Protein AF-A0A947J2G5-F1 (afdb_monomer_lite)

Foldseek 3Di:
DDDDDDDDPPPPPPPPPPDPDQQDQDPVQKDFPPDHDFAEDEDLQARDFAVAQWKWWDDPPRHTYIHGPPRPVPVVCPVTDITDMHGHPDDQFWDKAKKKWKFQDDPCLVVQLVVLCVVLVKDWDDWDWDDDPVRIIIIITIITHRHPVSVVSSQVSSPPVDVRTPHMDGDGRD

Secondary structure (DSSP, 8-state):
-------S-SSS---------PPP--TTSEEETTB-S-EEEE-TTT---TTS-EEEEE-TTSEEEEEETT-HHHHT-TTS-EEEEEE-TT----EEEEEEEEEE--TTHHHHHHHHHHHTT-EEEEEEEEEETTTEEEEEEEEEESSHHHHHHHHHHHHHH-TTEEEEEPPPP-

Sequence (174 aa):
YEQKQKPADERLLEKKAEAPVKPKATTTGVSVIGIRDVLLRLAKCCTPLPGDEIIGIVTKGHGISIHRANCPNVINRPDLKQVPVEWNKGSTATYSVEIEVRAFDRVGIIKDILNQIAEAKTNLREASVKTKSAGIATARLVVDIRDLKHLQDIMSRIRHNIADVIDVYRPRPA

Structure (mmCIF, N/CA/C/O backbone):
data_AF-A0A947J2G5-F1
#
_entry.id   AF-A0A947J2G5-F1
#
loop_
_atom_site.group_PDB
_atom_site.id
_atom_site.type_symbol
_atom_site.label_atom_id
_atom_site.label_alt_id
_atom_site.label_comp_id
_atom_site.label_asym_id
_atom_site.label_entity_id
_atom_site.label_seq_id
_atom_site.pdbx_PDB_ins_code
_atom_site.Cartn_x
_atom_site.Cartn_y
_atom_site.Cartn_z
_atom_site.occupancy
_atom_site.B_iso_or_equiv
_atom_site.auth_seq_id
_atom_site.auth_comp_id
_atom_site.auth_asym_id
_atom_site.auth_atom_id
_atom_site.pdbx_PDB_model_num
ATOM 1 N N . TYR A 1 1 ? 31.641 -52.370 -61.525 1.00 39.34 1 TYR A N 1
ATOM 2 C CA . TYR A 1 1 ? 32.426 -51.131 -61.680 1.00 39.34 1 TYR A CA 1
ATOM 3 C C . TYR A 1 1 ? 31.519 -50.128 -62.375 1.00 39.34 1 TYR A C 1
ATO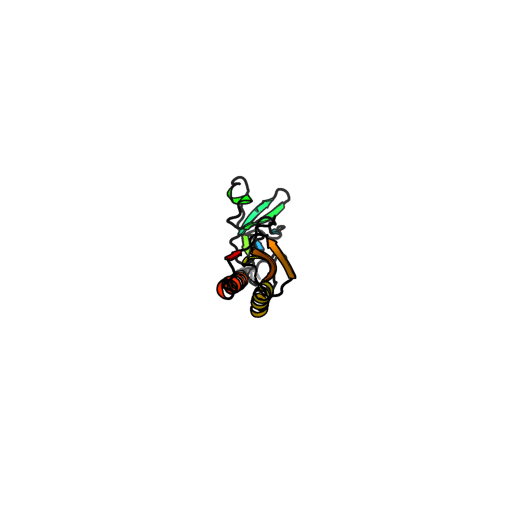M 5 O O . TYR A 1 1 ? 31.069 -50.441 -63.459 1.00 39.34 1 TYR A O 1
ATOM 13 N N . GLU A 1 2 ? 31.055 -49.022 -61.803 1.00 38.12 2 GLU A N 1
ATOM 14 C CA . GLU A 1 2 ? 31.479 -48.242 -60.639 1.00 38.12 2 GLU A CA 1
ATOM 15 C C . GLU A 1 2 ? 30.250 -47.614 -59.963 1.00 38.12 2 GLU A C 1
ATOM 17 O O . GLU A 1 2 ? 29.304 -47.184 -60.623 1.00 38.12 2 GLU A O 1
ATOM 22 N N . GLN A 1 3 ? 30.298 -47.528 -58.635 1.00 42.09 3 GLN A N 1
ATOM 23 C CA . GLN A 1 3 ? 29.471 -46.618 -57.853 1.00 42.09 3 GLN A CA 1
ATOM 24 C C . GLN A 1 3 ? 29.880 -45.176 -58.182 1.00 42.09 3 GLN A C 1
ATOM 26 O O . GLN A 1 3 ? 31.057 -44.836 -58.090 1.00 42.09 3 GLN A O 1
ATOM 31 N N . LYS A 1 4 ? 28.916 -44.306 -58.493 1.00 44.03 4 LYS A N 1
ATOM 32 C CA . LYS A 1 4 ? 29.111 -42.851 -58.423 1.00 44.03 4 LYS A CA 1
ATOM 33 C C . LYS A 1 4 ? 28.131 -42.267 -57.415 1.00 44.03 4 LYS A C 1
ATOM 35 O O . LYS A 1 4 ? 26.955 -42.064 -57.701 1.00 44.03 4 LYS A O 1
ATOM 40 N N . GLN A 1 5 ? 28.659 -42.057 -56.212 1.00 45.72 5 GLN A N 1
ATOM 41 C CA . GLN A 1 5 ? 28.067 -41.256 -55.148 1.00 45.72 5 GLN A CA 1
ATOM 42 C C . GLN A 1 5 ? 27.826 -39.825 -55.653 1.00 45.72 5 GLN A C 1
ATOM 44 O O . GLN A 1 5 ? 28.685 -39.244 -56.318 1.00 45.72 5 GLN A O 1
ATOM 49 N N . LYS A 1 6 ? 26.666 -39.255 -55.317 1.00 41.41 6 LYS A N 1
ATOM 50 C CA . LYS A 1 6 ? 26.386 -37.816 -55.414 1.00 41.41 6 LYS A CA 1
ATOM 51 C C . LYS A 1 6 ? 26.154 -37.246 -54.003 1.00 41.41 6 LYS A C 1
ATOM 53 O O . LYS A 1 6 ? 25.705 -37.995 -53.136 1.00 41.41 6 LYS A O 1
ATOM 58 N N . PRO A 1 7 ? 26.546 -35.981 -53.762 1.00 37.59 7 PRO A N 1
ATOM 59 C CA . PRO A 1 7 ? 27.134 -35.547 -52.496 1.00 37.59 7 PRO A CA 1
ATOM 60 C C . PRO A 1 7 ? 26.133 -35.026 -51.453 1.00 37.59 7 PRO A C 1
ATOM 62 O O . PRO A 1 7 ? 24.975 -34.742 -51.736 1.00 37.59 7 PRO A O 1
ATOM 65 N N . ALA A 1 8 ? 26.633 -34.933 -50.221 1.00 44.16 8 ALA A N 1
ATOM 66 C CA . ALA A 1 8 ? 25.924 -34.797 -48.951 1.00 44.16 8 ALA A CA 1
ATOM 67 C C . ALA A 1 8 ? 25.448 -33.371 -48.585 1.00 44.16 8 ALA A C 1
ATOM 69 O O . ALA A 1 8 ? 25.411 -33.041 -47.402 1.00 44.16 8 ALA A O 1
ATOM 70 N N . ASP A 1 9 ? 25.076 -32.532 -49.556 1.00 47.03 9 ASP A N 1
ATOM 71 C CA . ASP A 1 9 ? 24.964 -31.074 -49.332 1.00 47.03 9 ASP A CA 1
ATOM 72 C C . ASP A 1 9 ? 23.540 -30.485 -49.429 1.00 47.03 9 ASP A C 1
ATOM 74 O O . ASP A 1 9 ? 23.354 -29.278 -49.528 1.00 47.03 9 ASP A O 1
ATOM 78 N N . GLU A 1 10 ? 22.498 -31.322 -49.373 1.00 42.84 10 GLU A N 1
ATOM 79 C CA . GLU A 1 10 ? 21.100 -30.880 -49.556 1.00 42.84 10 GLU A CA 1
ATOM 80 C C . GLU A 1 10 ? 20.179 -31.268 -48.383 1.00 42.84 10 GLU A C 1
ATOM 82 O O . GLU A 1 10 ? 19.017 -31.624 -48.557 1.00 42.84 10 GLU A O 1
ATOM 87 N N . ARG A 1 11 ? 20.703 -31.237 -47.147 1.00 42.12 11 ARG A N 1
ATOM 88 C CA . ARG A 1 11 ? 19.916 -31.456 -45.909 1.00 42.12 11 ARG A CA 1
ATOM 89 C C . ARG A 1 11 ? 20.153 -30.424 -44.797 1.00 42.12 11 ARG A C 1
ATOM 91 O O . ARG A 1 11 ? 19.759 -30.664 -43.661 1.00 42.12 11 ARG A O 1
ATOM 98 N N . LEU A 1 12 ? 20.777 -29.278 -45.088 1.00 46.16 12 LEU A N 1
ATOM 99 C CA . LEU A 1 12 ? 21.139 -28.279 -44.063 1.00 46.16 12 LEU A CA 1
ATOM 100 C C . LEU A 1 12 ? 20.358 -26.953 -44.105 1.00 46.16 12 LEU A C 1
ATOM 102 O O . LEU A 1 12 ? 20.742 -25.999 -43.433 1.00 46.16 12 LEU A O 1
ATOM 106 N N . LEU A 1 13 ? 19.241 -26.878 -44.832 1.00 48.69 13 LEU A N 1
ATOM 107 C CA . LEU A 1 13 ? 18.429 -25.654 -44.920 1.00 48.69 13 LEU A CA 1
ATOM 108 C C . LEU A 1 13 ? 16.959 -25.867 -44.545 1.00 48.69 13 LEU A C 1
ATOM 110 O O . LEU A 1 13 ? 16.072 -25.194 -45.057 1.00 48.69 13 LEU A O 1
ATOM 114 N N . GLU A 1 14 ? 16.686 -26.736 -43.576 1.00 40.84 14 GLU A N 1
ATOM 115 C CA . GLU A 1 14 ? 15.445 -26.626 -42.810 1.00 40.84 14 GLU A CA 1
ATOM 116 C C . GLU A 1 14 ? 15.698 -25.671 -41.644 1.00 40.84 14 GLU A C 1
ATOM 118 O O . GLU A 1 14 ? 16.218 -26.040 -40.590 1.00 40.84 14 GLU A O 1
ATOM 123 N N . LYS A 1 15 ? 15.370 -24.394 -41.879 1.00 45.09 15 LYS A N 1
ATOM 124 C CA . LYS A 1 15 ? 15.284 -23.345 -40.861 1.00 45.09 15 LYS A CA 1
ATOM 125 C C . LYS A 1 15 ? 14.433 -23.852 -39.697 1.00 45.09 15 LYS A C 1
ATOM 127 O O . LYS A 1 15 ? 13.208 -23.751 -39.716 1.00 45.09 15 LYS A O 1
ATOM 132 N N . LYS A 1 16 ? 15.099 -24.358 -38.660 1.00 39.50 16 LYS A N 1
ATOM 133 C CA . LYS A 1 16 ? 14.546 -24.489 -37.316 1.00 39.50 16 LYS A CA 1
ATOM 134 C C . LYS A 1 16 ? 14.099 -23.088 -36.909 1.00 39.50 16 LYS A C 1
ATOM 136 O O . LYS A 1 16 ? 14.926 -22.243 -36.582 1.00 39.50 16 LYS A O 1
ATOM 141 N N . ALA A 1 17 ? 12.799 -22.824 -37.000 1.00 44.03 17 ALA A N 1
ATOM 142 C CA . ALA A 1 17 ? 12.200 -21.677 -36.349 1.00 44.03 17 ALA A CA 1
ATOM 143 C C . ALA A 1 17 ? 12.516 -21.823 -34.857 1.00 44.03 17 ALA A C 1
ATOM 145 O O . ALA A 1 17 ? 11.992 -22.714 -34.185 1.00 44.03 17 ALA A O 1
ATOM 146 N N . GLU A 1 18 ? 13.463 -21.023 -34.373 1.00 40.22 18 GLU A N 1
ATOM 147 C CA . GLU A 1 18 ? 13.773 -20.942 -32.956 1.00 40.22 18 GLU A CA 1
ATOM 148 C C . GLU A 1 18 ? 12.486 -20.549 -32.236 1.00 40.22 18 GLU A C 1
ATOM 150 O O . GLU A 1 18 ? 11.949 -19.455 -32.419 1.00 40.22 18 GLU A O 1
ATOM 155 N N . ALA A 1 19 ? 11.955 -21.481 -31.445 1.00 44.56 19 ALA A N 1
ATOM 156 C CA . ALA A 1 19 ? 10.877 -21.184 -30.521 1.00 44.56 19 ALA A CA 1
ATOM 157 C C . ALA A 1 19 ? 11.295 -19.975 -29.664 1.00 44.56 19 ALA A C 1
ATOM 159 O O . ALA A 1 19 ? 12.463 -19.906 -29.265 1.00 44.56 19 ALA A O 1
ATOM 160 N N . PRO A 1 20 ? 10.388 -19.027 -29.363 1.00 41.22 20 PRO A N 1
ATOM 161 C CA . PRO A 1 20 ? 10.738 -17.847 -28.587 1.00 41.22 20 PRO A CA 1
ATOM 162 C C . PRO A 1 20 ? 11.328 -18.291 -27.247 1.00 41.22 20 PRO A C 1
ATOM 164 O O . PRO A 1 20 ? 10.645 -18.870 -26.397 1.00 41.22 20 PRO A O 1
ATOM 167 N N . VAL A 1 21 ? 12.633 -18.062 -27.090 1.00 42.81 21 VAL A N 1
ATOM 168 C CA . VAL A 1 21 ? 13.386 -18.389 -25.881 1.00 42.81 21 VAL A CA 1
ATOM 169 C C . VAL A 1 21 ? 12.800 -17.543 -24.760 1.00 42.81 21 VAL A C 1
ATOM 171 O O . VAL A 1 21 ? 13.006 -16.330 -24.717 1.00 42.81 21 VAL A O 1
ATOM 174 N N . LYS A 1 22 ? 12.032 -18.180 -23.869 1.00 43.16 22 LYS A N 1
ATOM 175 C CA . LYS A 1 22 ? 11.470 -17.526 -22.684 1.00 43.16 22 LYS A CA 1
ATOM 176 C C . LYS A 1 22 ? 12.618 -16.846 -21.921 1.00 43.16 22 LYS A C 1
ATOM 178 O O . LYS A 1 22 ? 13.606 -17.526 -21.626 1.00 43.16 22 LYS A O 1
ATOM 183 N N . PRO A 1 23 ? 12.534 -15.538 -21.614 1.00 45.62 23 PRO A N 1
ATOM 184 C CA . PRO A 1 23 ? 13.589 -14.859 -20.878 1.00 45.62 23 PRO A CA 1
ATOM 185 C C . PRO A 1 23 ? 13.775 -15.550 -19.526 1.00 45.62 23 PRO A C 1
ATOM 187 O O . PRO A 1 23 ? 12.816 -15.792 -18.792 1.00 45.62 23 PRO A O 1
ATOM 190 N N . LYS A 1 24 ? 15.024 -15.920 -19.231 1.00 40.50 24 LYS A N 1
ATOM 191 C CA . LYS A 1 24 ? 15.423 -16.548 -17.971 1.00 40.50 24 LYS A CA 1
ATOM 192 C C . LYS A 1 24 ? 14.993 -15.612 -16.839 1.00 40.50 24 LYS A C 1
ATOM 194 O O . LYS A 1 24 ? 15.338 -14.431 -16.862 1.00 40.50 24 LYS A O 1
ATOM 199 N N . ALA A 1 25 ? 14.191 -16.117 -15.904 1.00 43.66 25 ALA A N 1
ATOM 200 C CA . ALA A 1 25 ? 13.660 -15.313 -14.813 1.00 43.66 25 ALA A CA 1
ATOM 201 C C . ALA A 1 25 ? 14.822 -14.683 -14.033 1.00 43.66 25 ALA A C 1
ATOM 203 O O . ALA A 1 25 ? 15.623 -15.384 -13.417 1.00 43.66 25 ALA A O 1
ATOM 204 N N . THR A 1 26 ? 14.938 -13.358 -14.091 1.00 53.12 26 THR A N 1
ATOM 205 C CA . THR A 1 26 ? 15.828 -12.615 -13.200 1.00 53.12 26 THR A CA 1
ATOM 206 C C . THR A 1 26 ? 15.308 -12.764 -11.771 1.00 53.12 26 THR A C 1
ATOM 208 O O . THR A 1 26 ? 14.098 -12.879 -11.557 1.00 53.12 26 THR A O 1
ATOM 211 N N . THR A 1 27 ? 16.196 -12.716 -10.777 1.00 55.62 27 THR A N 1
ATOM 212 C CA . THR A 1 27 ? 15.851 -12.786 -9.341 1.00 55.62 27 THR A CA 1
ATOM 213 C C . THR A 1 27 ? 14.784 -11.759 -8.929 1.00 55.62 27 THR A C 1
ATOM 215 O O . THR A 1 27 ? 14.095 -11.927 -7.931 1.00 55.62 27 THR A O 1
ATOM 218 N N . THR A 1 28 ? 14.627 -10.692 -9.712 1.00 60.66 28 THR A N 1
ATOM 219 C CA . THR A 1 28 ? 13.694 -9.586 -9.472 1.00 60.66 28 THR A CA 1
ATOM 220 C C . THR A 1 28 ? 12.343 -9.762 -10.180 1.00 60.66 28 THR A C 1
ATOM 222 O O . THR A 1 28 ? 11.422 -8.987 -9.940 1.00 60.66 28 THR A O 1
ATOM 225 N N . GLY A 1 29 ? 12.189 -10.770 -11.044 1.00 72.56 29 GLY A N 1
ATOM 226 C CA . GLY A 1 29 ? 10.944 -11.003 -11.777 1.00 72.56 29 GLY A CA 1
ATOM 227 C C . GLY A 1 29 ? 10.640 -9.938 -12.836 1.00 72.56 29 GLY A C 1
ATOM 228 O O . GLY A 1 29 ? 9.482 -9.782 -13.203 1.00 72.56 29 GLY A O 1
ATOM 229 N N . VAL A 1 30 ? 11.652 -9.220 -13.333 1.00 76.50 30 VAL A N 1
ATOM 230 C CA . VAL A 1 30 ? 11.523 -8.199 -14.392 1.00 76.50 30 VAL A CA 1
ATOM 231 C C . VAL A 1 30 ? 12.463 -8.535 -15.546 1.00 76.50 30 VAL A C 1
ATOM 233 O O . VAL A 1 30 ? 13.583 -8.997 -15.321 1.00 76.50 30 VAL A O 1
ATOM 236 N N . SER A 1 31 ? 12.030 -8.319 -16.782 1.00 79.19 31 SER A N 1
ATOM 237 C CA . SER A 1 31 ? 12.867 -8.422 -17.979 1.00 79.19 31 SER A CA 1
ATOM 238 C C . SER A 1 31 ? 12.916 -7.095 -18.729 1.00 79.19 31 SER A C 1
ATOM 240 O O . SER A 1 31 ? 12.006 -6.271 -18.657 1.00 79.19 31 SER A O 1
ATOM 242 N N . VAL A 1 32 ? 14.032 -6.871 -19.419 1.00 79.56 32 VAL A N 1
ATOM 243 C CA . VAL A 1 32 ? 14.240 -5.714 -20.292 1.00 79.56 32 VAL A CA 1
ATOM 244 C C . VAL A 1 32 ? 14.006 -6.174 -21.718 1.00 79.56 32 VAL A C 1
ATOM 246 O O . VAL A 1 32 ? 14.545 -7.205 -22.131 1.00 79.56 32 VAL A O 1
ATOM 249 N N . ILE A 1 33 ? 13.229 -5.417 -22.486 1.00 76.12 33 ILE A N 1
ATOM 250 C CA . ILE A 1 33 ? 12.980 -5.765 -23.883 1.00 76.12 33 ILE A CA 1
ATOM 251 C C . ILE A 1 33 ? 14.291 -5.609 -24.666 1.00 76.12 33 ILE A C 1
ATOM 253 O O . ILE A 1 33 ? 14.877 -4.530 -24.720 1.00 76.12 33 ILE A O 1
ATOM 257 N N . GLY A 1 34 ? 14.766 -6.706 -25.261 1.00 68.12 34 GLY A N 1
ATOM 258 C CA . GLY A 1 34 ? 15.921 -6.714 -26.165 1.00 68.12 34 GLY A CA 1
ATOM 259 C C . GLY A 1 34 ? 17.308 -6.806 -25.516 1.00 68.12 34 GLY A C 1
ATOM 260 O O . GLY A 1 34 ? 18.286 -6.885 -26.253 1.00 68.12 34 GLY A O 1
ATOM 261 N N . ILE A 1 35 ? 17.430 -6.848 -24.181 1.00 71.19 35 ILE A N 1
ATOM 262 C CA . ILE A 1 35 ? 18.734 -6.954 -23.495 1.00 71.19 35 ILE A CA 1
ATOM 263 C C . ILE A 1 35 ? 18.722 -8.114 -22.492 1.00 71.19 35 ILE A C 1
ATOM 265 O O . ILE A 1 35 ? 17.800 -8.247 -21.687 1.00 71.19 35 ILE A O 1
ATOM 269 N N . ARG A 1 36 ? 19.759 -8.959 -22.536 1.00 66.31 36 ARG A N 1
ATOM 270 C CA . ARG A 1 36 ? 19.988 -10.063 -21.588 1.00 66.31 36 ARG A CA 1
ATOM 271 C C . ARG A 1 36 ? 21.079 -9.677 -20.583 1.00 66.31 36 ARG A C 1
ATOM 273 O O . ARG A 1 36 ? 21.924 -8.845 -20.891 1.00 66.31 36 ARG A O 1
ATOM 280 N N . ASP A 1 37 ? 21.034 -10.276 -19.395 1.00 68.94 37 ASP A N 1
ATOM 281 C CA . ASP A 1 37 ? 22.081 -10.187 -18.363 1.00 68.94 37 ASP A CA 1
ATOM 282 C C . ASP A 1 37 ? 22.440 -8.765 -17.886 1.00 68.94 37 ASP A C 1
ATOM 284 O O . ASP A 1 37 ? 23.600 -8.432 -17.655 1.00 68.94 37 ASP A O 1
ATOM 288 N N . VAL A 1 38 ? 21.423 -7.921 -17.678 1.00 76.06 38 VAL A N 1
ATOM 289 C CA . VAL A 1 38 ? 21.590 -6.601 -17.047 1.00 76.06 38 VAL A CA 1
ATOM 290 C C . VAL A 1 38 ? 21.275 -6.676 -15.559 1.00 76.06 38 VAL A C 1
ATOM 292 O O . VAL A 1 38 ? 20.307 -7.316 -15.145 1.00 76.06 38 VAL A O 1
ATOM 295 N N . LEU A 1 39 ? 22.055 -5.967 -14.742 1.00 82.94 39 LEU A N 1
ATOM 296 C CA . LEU A 1 39 ? 21.752 -5.797 -13.326 1.00 82.94 39 LEU A CA 1
ATOM 297 C C . LEU A 1 39 ? 20.474 -4.963 -13.157 1.00 82.94 39 LEU A C 1
ATOM 299 O O . LEU A 1 39 ? 20.471 -3.754 -13.398 1.00 82.94 39 LEU A O 1
ATOM 303 N N . LEU A 1 40 ? 19.402 -5.609 -12.703 1.00 84.94 40 LEU A N 1
ATOM 304 C CA . LEU A 1 40 ? 18.124 -4.966 -12.402 1.00 84.94 40 LEU A CA 1
ATOM 305 C C . LEU A 1 40 ? 17.975 -4.728 -10.903 1.00 84.94 40 LEU A C 1
ATOM 307 O O . LEU A 1 40 ? 18.294 -5.594 -10.087 1.00 84.94 40 LEU A O 1
ATOM 311 N N . ARG A 1 41 ? 17.465 -3.552 -10.530 1.00 85.94 41 ARG A N 1
ATOM 312 C CA . ARG A 1 41 ? 17.121 -3.224 -9.141 1.00 85.94 41 ARG A CA 1
ATOM 313 C C . ARG A 1 41 ? 15.789 -2.494 -9.079 1.00 85.94 41 ARG A C 1
ATOM 315 O O . ARG A 1 41 ? 15.576 -1.547 -9.826 1.00 85.94 41 ARG A O 1
ATOM 322 N N . LEU A 1 42 ? 14.912 -2.896 -8.161 1.00 86.25 42 LEU A N 1
ATOM 323 C CA . LEU A 1 42 ? 13.684 -2.148 -7.878 1.00 86.25 42 LEU A CA 1
ATOM 324 C C . LEU A 1 42 ? 14.026 -0.870 -7.108 1.00 86.25 42 LEU A C 1
ATOM 326 O O . LEU A 1 42 ? 14.788 -0.901 -6.137 1.00 86.25 42 LEU A O 1
ATOM 330 N N . ALA A 1 43 ? 13.455 0.254 -7.530 1.00 85.69 43 ALA A N 1
ATOM 331 C CA . ALA A 1 43 ? 13.677 1.530 -6.879 1.00 85.69 43 ALA A CA 1
ATOM 332 C C . ALA A 1 43 ? 13.000 1.576 -5.506 1.00 85.69 43 ALA A C 1
ATOM 334 O O . ALA A 1 43 ? 11.801 1.326 -5.362 1.00 85.69 43 ALA A O 1
ATOM 335 N N . LYS A 1 44 ? 13.758 2.008 -4.497 1.00 83.12 44 LYS A N 1
ATOM 336 C CA . LYS A 1 44 ? 13.244 2.191 -3.136 1.00 83.12 44 LYS A CA 1
ATOM 337 C C . LYS A 1 44 ? 12.297 3.380 -2.997 1.00 83.12 44 LYS A C 1
ATOM 339 O O . LYS A 1 44 ? 11.583 3.423 -2.021 1.00 83.12 44 LYS A O 1
ATOM 344 N N . CYS A 1 45 ? 12.261 4.325 -3.938 1.00 84.38 45 CYS A N 1
ATOM 345 C CA . CYS A 1 45 ? 11.442 5.539 -3.812 1.00 84.38 45 CYS A CA 1
ATOM 346 C C . CYS A 1 45 ? 9.965 5.360 -4.202 1.00 84.38 45 CYS A C 1
ATOM 348 O O . CYS A 1 45 ? 9.125 6.175 -3.834 1.00 84.38 45 CYS A O 1
ATOM 350 N N . CYS A 1 46 ? 9.642 4.324 -4.979 1.00 80.44 46 CYS A N 1
ATOM 351 C CA . CYS A 1 46 ? 8.270 4.034 -5.405 1.00 80.44 46 CYS A CA 1
ATOM 352 C C . CYS A 1 46 ? 7.868 2.567 -5.235 1.00 80.44 46 CYS A C 1
ATOM 354 O O . CYS A 1 46 ? 6.710 2.266 -5.507 1.00 80.44 46 CYS A O 1
ATOM 356 N N . THR A 1 47 ? 8.791 1.692 -4.802 1.00 84.50 47 THR A N 1
ATOM 357 C CA . THR A 1 47 ? 8.542 0.271 -4.483 1.00 84.50 47 THR A CA 1
ATOM 358 C C . THR A 1 47 ? 7.591 -0.394 -5.487 1.00 84.50 47 THR A C 1
ATOM 360 O O . THR A 1 47 ? 6.438 -0.707 -5.161 1.00 84.50 47 THR A O 1
ATOM 363 N N . PRO A 1 48 ? 8.031 -0.525 -6.752 1.00 85.00 48 PRO A N 1
ATOM 364 C CA . PRO A 1 48 ? 7.208 -1.096 -7.809 1.00 85.00 48 PRO A CA 1
ATOM 365 C C . PRO A 1 48 ? 6.916 -2.576 -7.534 1.00 85.00 48 PRO A C 1
ATOM 367 O O . PRO A 1 48 ? 7.778 -3.315 -7.056 1.00 85.00 48 PRO A O 1
ATOM 370 N N . LEU A 1 49 ? 5.695 -2.997 -7.845 1.00 83.56 49 LEU A N 1
ATOM 371 C CA . LEU A 1 49 ? 5.211 -4.365 -7.714 1.00 83.56 49 LEU A CA 1
ATOM 372 C C . LEU A 1 49 ? 4.841 -4.997 -9.045 1.00 83.56 49 LEU A C 1
ATOM 374 O O . LEU A 1 49 ? 4.414 -4.276 -9.946 1.00 83.56 49 LEU A O 1
ATOM 378 N N . PRO A 1 50 ? 4.826 -6.339 -9.112 1.00 81.56 50 PRO A N 1
ATOM 379 C CA . PRO A 1 50 ? 4.169 -7.056 -10.194 1.00 81.56 50 PRO A CA 1
ATOM 380 C C . PRO A 1 50 ? 2.739 -6.560 -10.429 1.00 81.56 50 PRO A C 1
ATOM 382 O O . PRO A 1 50 ? 1.872 -6.680 -9.560 1.00 81.56 50 PRO A O 1
ATOM 385 N N . GLY A 1 51 ? 2.511 -6.004 -11.619 1.00 79.38 51 GLY A N 1
ATOM 386 C CA . GLY A 1 51 ? 1.242 -5.399 -12.032 1.00 79.38 51 GLY A CA 1
ATOM 387 C C . GLY A 1 51 ? 1.250 -3.869 -12.071 1.00 79.38 51 GLY A C 1
ATOM 388 O O . GLY A 1 51 ? 0.403 -3.297 -12.746 1.00 79.38 51 GLY A O 1
ATOM 389 N N . ASP A 1 52 ? 2.210 -3.205 -11.419 1.00 85.81 52 ASP A N 1
ATOM 390 C CA . ASP A 1 52 ? 2.430 -1.771 -11.616 1.00 85.81 52 ASP A CA 1
ATOM 391 C C . ASP A 1 52 ? 2.992 -1.521 -13.021 1.00 85.81 52 ASP A C 1
ATOM 393 O O . ASP A 1 52 ? 3.860 -2.262 -13.496 1.00 85.81 52 ASP A O 1
ATOM 397 N N . GLU A 1 53 ? 2.567 -0.428 -13.653 1.00 87.44 53 GLU A N 1
ATOM 398 C CA . GLU A 1 53 ? 3.237 0.095 -14.842 1.00 87.44 53 GLU A CA 1
ATOM 399 C C . GLU A 1 53 ? 4.644 0.561 -14.461 1.00 87.44 53 GLU A C 1
ATOM 401 O O . GLU A 1 53 ? 4.815 1.442 -13.609 1.00 87.44 53 GLU A O 1
ATOM 406 N N . ILE A 1 54 ? 5.658 -0.052 -15.073 1.00 90.56 54 ILE A N 1
ATOM 407 C CA . ILE A 1 54 ? 7.063 0.162 -14.733 1.00 90.56 54 ILE A CA 1
ATOM 408 C C . ILE A 1 54 ? 7.875 0.703 -15.905 1.00 90.56 54 ILE A C 1
ATOM 410 O O . ILE A 1 54 ? 7.616 0.402 -17.064 1.00 90.56 54 ILE A O 1
ATOM 414 N N . ILE A 1 55 ? 8.899 1.482 -15.567 1.00 91.38 55 ILE A N 1
ATOM 415 C CA . ILE A 1 55 ? 9.895 2.025 -16.488 1.00 91.38 55 ILE A CA 1
ATOM 416 C C . ILE A 1 55 ? 11.299 1.770 -15.936 1.00 91.38 55 ILE A C 1
ATOM 418 O O . ILE A 1 55 ? 11.540 1.863 -14.729 1.00 91.38 55 ILE A O 1
ATOM 422 N N . GLY A 1 56 ? 12.235 1.428 -16.817 1.00 91.12 56 GLY A N 1
ATOM 423 C CA . GLY A 1 56 ? 13.638 1.236 -16.473 1.00 91.12 56 GLY A CA 1
ATOM 424 C C . GLY A 1 56 ? 14.428 2.518 -16.697 1.00 91.12 56 GLY A C 1
ATOM 425 O O . GLY A 1 56 ? 14.273 3.167 -17.724 1.00 91.12 56 GLY A O 1
ATOM 426 N N . ILE A 1 57 ? 15.303 2.872 -15.760 1.00 91.31 57 ILE A N 1
ATOM 427 C CA . ILE A 1 57 ? 16.209 4.018 -15.869 1.00 91.31 57 ILE A CA 1
ATOM 428 C C . ILE A 1 57 ? 17.655 3.542 -15.829 1.00 91.31 57 ILE A C 1
ATOM 430 O O . ILE A 1 57 ? 18.064 2.858 -14.887 1.00 91.31 57 ILE A O 1
ATOM 434 N N . VAL A 1 58 ? 18.439 3.930 -16.839 1.00 89.25 58 VAL A N 1
ATOM 435 C CA . VAL A 1 58 ? 19.868 3.601 -16.907 1.00 89.25 58 VAL A CA 1
ATOM 436 C C . VAL A 1 58 ? 20.627 4.383 -15.839 1.00 89.25 58 VAL A C 1
ATOM 438 O O . VAL A 1 58 ? 20.648 5.613 -15.833 1.00 89.25 58 VAL A O 1
ATOM 441 N N . THR A 1 59 ? 21.275 3.662 -14.930 1.00 86.75 59 THR A N 1
ATOM 442 C CA . THR A 1 59 ? 22.128 4.245 -13.889 1.00 86.75 59 THR A CA 1
ATOM 443 C C . THR A 1 59 ? 23.575 4.373 -14.375 1.00 86.75 59 THR A C 1
ATOM 445 O O . THR A 1 59 ? 24.002 3.669 -15.289 1.00 86.75 59 THR A O 1
ATOM 448 N N . LYS A 1 60 ? 24.374 5.240 -13.735 1.00 80.69 60 LYS A N 1
ATOM 449 C CA . LYS A 1 60 ? 25.787 5.481 -14.100 1.00 80.69 60 LYS A CA 1
ATOM 450 C C . LYS A 1 60 ? 26.716 4.259 -13.926 1.00 80.69 60 LYS A C 1
ATOM 452 O O . LYS A 1 60 ? 27.860 4.317 -14.353 1.00 80.69 60 LYS A O 1
ATOM 457 N N . GLY A 1 61 ? 26.246 3.169 -13.313 1.00 74.69 61 GLY A N 1
ATOM 458 C CA . GLY A 1 61 ? 27.041 1.984 -12.963 1.00 74.69 61 GLY A CA 1
ATOM 459 C C . GLY A 1 61 ? 26.624 0.690 -13.668 1.00 74.69 61 GLY A C 1
ATOM 460 O O . GLY A 1 61 ? 26.691 -0.362 -13.045 1.00 74.69 61 GLY A O 1
ATOM 461 N N . HIS A 1 62 ? 26.169 0.755 -14.927 1.00 68.38 62 HIS A N 1
ATOM 462 C CA . HIS A 1 62 ? 25.772 -0.415 -15.739 1.00 68.38 62 HIS A CA 1
ATOM 463 C C . HIS A 1 62 ? 24.598 -1.239 -15.169 1.00 68.38 62 HIS A C 1
ATOM 465 O O . HIS A 1 62 ? 24.479 -2.436 -15.419 1.00 68.38 62 HIS A O 1
ATOM 471 N N . GLY A 1 63 ? 23.706 -0.594 -14.415 1.00 84.81 63 GLY A N 1
ATOM 472 C CA . GLY A 1 63 ? 22.463 -1.197 -13.934 1.00 84.81 63 GLY A CA 1
ATOM 473 C C . GLY A 1 63 ? 21.234 -0.404 -14.361 1.00 84.81 63 GLY A C 1
ATOM 474 O O . GLY A 1 63 ? 21.322 0.795 -14.640 1.00 84.81 63 GLY A O 1
ATOM 475 N N . ILE A 1 64 ? 20.080 -1.063 -14.365 1.00 89.62 64 ILE A N 1
ATOM 476 C CA . ILE A 1 64 ? 18.782 -0.435 -14.614 1.00 89.62 64 ILE A CA 1
ATOM 477 C C . ILE A 1 64 ? 18.010 -0.394 -13.295 1.00 89.62 64 ILE A C 1
ATOM 479 O O . ILE A 1 64 ? 17.776 -1.423 -12.656 1.00 89.62 64 ILE A O 1
ATOM 483 N N . SER A 1 65 ? 17.622 0.814 -12.887 1.00 90.56 65 SER A N 1
ATOM 484 C CA . SER A 1 65 ? 16.708 1.037 -11.768 1.00 90.56 65 SER A CA 1
ATOM 485 C C . SER A 1 65 ? 15.277 1.014 -12.288 1.00 90.56 65 SER A C 1
ATOM 487 O O . SER A 1 65 ? 14.947 1.752 -13.212 1.00 90.56 65 SER A O 1
ATOM 489 N N . ILE A 1 66 ? 14.428 0.172 -11.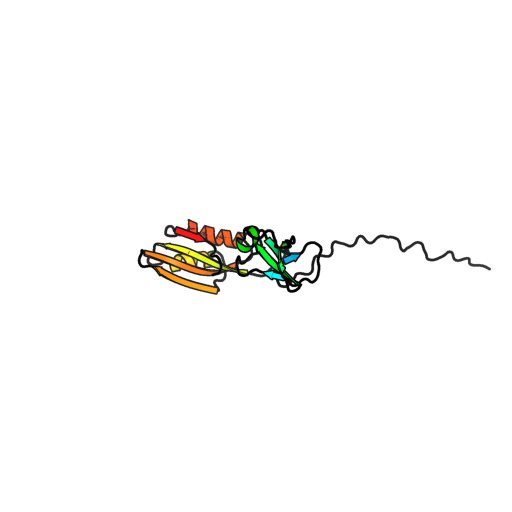714 1.00 90.38 66 ILE A N 1
ATOM 490 C CA . ILE A 1 66 ? 13.031 0.011 -12.118 1.00 90.38 66 ILE A CA 1
ATOM 491 C C . ILE A 1 66 ? 12.172 0.916 -11.243 1.00 90.38 66 ILE A C 1
ATOM 493 O O . ILE A 1 66 ? 12.176 0.786 -10.018 1.00 90.38 66 ILE A O 1
ATOM 497 N N . HIS A 1 67 ? 11.430 1.819 -11.869 1.00 91.56 67 HIS A N 1
ATOM 498 C CA . HIS A 1 67 ? 10.506 2.744 -11.222 1.00 91.56 67 HIS A CA 1
ATOM 499 C C . HIS A 1 67 ? 9.081 2.493 -11.705 1.00 91.56 67 HIS A C 1
ATOM 501 O O . HIS A 1 67 ? 8.884 1.915 -12.768 1.00 91.56 67 HIS A O 1
ATOM 507 N N . ARG A 1 68 ? 8.082 2.975 -10.961 1.00 90.25 68 ARG A N 1
ATOM 508 C CA . ARG A 1 68 ? 6.737 3.134 -11.525 1.00 90.25 68 ARG A CA 1
ATOM 509 C C . ARG A 1 68 ? 6.734 4.236 -12.577 1.00 90.25 68 ARG A C 1
ATOM 511 O O . ARG A 1 68 ? 7.429 5.239 -12.404 1.00 90.25 68 ARG A O 1
ATOM 518 N N . ALA A 1 69 ? 5.905 4.085 -13.604 1.00 87.62 69 ALA A N 1
ATOM 519 C CA . ALA A 1 69 ? 5.745 5.072 -14.670 1.00 87.62 69 ALA A CA 1
ATOM 520 C C . ALA A 1 69 ? 5.381 6.469 -14.129 1.00 87.62 69 ALA A C 1
ATOM 522 O O . ALA A 1 69 ? 5.888 7.480 -14.601 1.00 87.62 69 ALA A O 1
ATOM 523 N N . ASN A 1 70 ? 4.582 6.526 -13.059 1.00 87.69 70 ASN A N 1
ATOM 524 C CA . ASN A 1 70 ? 4.157 7.765 -12.404 1.00 87.69 70 ASN A CA 1
ATOM 525 C C . ASN A 1 70 ? 5.087 8.248 -11.269 1.00 87.69 70 ASN A C 1
ATOM 527 O O . ASN A 1 70 ? 4.674 9.050 -10.429 1.00 87.69 70 ASN A O 1
ATOM 531 N N . CYS A 1 71 ? 6.328 7.755 -11.183 1.00 87.62 71 CYS A N 1
ATOM 532 C CA . CYS A 1 71 ? 7.252 8.143 -10.118 1.00 87.62 71 CYS A CA 1
ATOM 533 C C . CYS A 1 71 ? 7.707 9.616 -10.272 1.00 87.62 71 CYS A C 1
ATOM 535 O O . CYS A 1 71 ? 8.359 9.939 -11.269 1.00 87.62 71 CYS A O 1
ATOM 537 N N . PRO A 1 72 ? 7.487 10.500 -9.270 1.00 85.50 72 PRO A N 1
ATOM 538 C CA . PRO A 1 72 ? 7.892 11.913 -9.337 1.00 85.50 72 PRO A CA 1
ATOM 539 C C . PRO A 1 72 ? 9.393 12.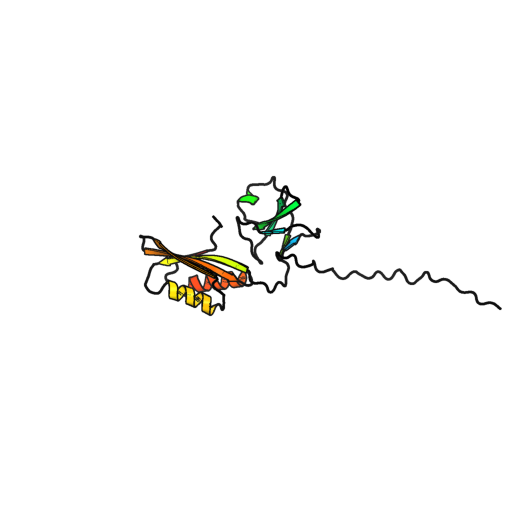126 -9.572 1.00 85.50 72 PRO A C 1
ATOM 541 O O . PRO A 1 72 ? 9.802 13.085 -10.222 1.00 85.50 72 PRO A O 1
ATOM 544 N N . ASN A 1 73 ? 10.217 11.200 -9.072 1.00 86.06 73 ASN A N 1
ATOM 545 C CA . ASN A 1 73 ? 11.674 11.250 -9.215 1.00 86.06 73 ASN A CA 1
ATOM 546 C C . ASN A 1 73 ? 12.156 10.980 -10.646 1.00 86.06 73 ASN A C 1
ATOM 548 O O . ASN A 1 73 ? 13.318 11.238 -10.948 1.00 86.06 73 ASN A O 1
ATOM 552 N N . VAL A 1 74 ? 11.286 10.442 -11.504 1.00 87.50 74 VAL A N 1
ATOM 553 C CA . VAL A 1 74 ? 11.603 10.126 -12.900 1.00 87.50 74 VAL A CA 1
ATOM 554 C C . VAL A 1 74 ? 10.849 11.042 -13.853 1.00 87.50 74 VAL A C 1
ATOM 556 O O . VAL A 1 74 ? 11.448 11.559 -14.789 1.00 87.50 74 VAL A O 1
ATOM 559 N N . ILE A 1 75 ? 9.566 11.311 -13.590 1.00 86.88 75 ILE A N 1
ATOM 560 C CA . ILE A 1 75 ? 8.728 12.134 -14.476 1.00 86.88 75 ILE A CA 1
ATOM 561 C C . ILE A 1 75 ? 9.269 13.562 -14.643 1.00 86.88 75 ILE A C 1
ATOM 563 O O . ILE A 1 75 ? 9.187 14.136 -15.722 1.00 86.88 75 ILE A O 1
ATOM 567 N N . ASN A 1 76 ? 9.903 14.107 -13.601 1.00 84.75 76 ASN A N 1
ATOM 568 C CA . ASN A 1 76 ? 10.471 15.458 -13.602 1.00 84.75 76 ASN A CA 1
ATOM 569 C C . ASN A 1 76 ? 11.915 15.508 -14.133 1.00 84.75 76 ASN A C 1
ATOM 571 O O . ASN A 1 76 ? 12.599 16.518 -13.976 1.00 84.75 76 ASN A O 1
ATOM 575 N N . ARG A 1 77 ? 12.418 14.404 -14.695 1.00 85.38 77 ARG A N 1
ATOM 576 C CA . ARG A 1 77 ? 13.820 14.234 -15.093 1.00 85.38 77 ARG A CA 1
ATOM 577 C C . ARG A 1 77 ? 13.921 13.681 -16.519 1.00 85.38 77 ARG A C 1
ATOM 579 O O . ARG A 1 77 ? 14.260 12.512 -16.706 1.00 85.38 77 ARG A O 1
ATOM 586 N N . PRO A 1 78 ? 13.638 14.516 -17.538 1.00 80.75 78 PRO A N 1
ATOM 587 C CA . PRO A 1 78 ? 13.689 14.100 -18.942 1.00 80.75 78 PRO A CA 1
ATOM 588 C C . PRO A 1 78 ? 15.108 13.748 -19.419 1.00 80.75 78 PRO A C 1
ATOM 590 O O . PRO A 1 78 ? 15.269 13.110 -20.452 1.00 80.75 78 PRO A O 1
ATOM 593 N N . ASP A 1 79 ? 16.142 14.135 -18.667 1.00 87.31 79 ASP A N 1
ATOM 594 C CA . ASP A 1 79 ? 17.545 13.802 -18.929 1.00 87.31 79 ASP A CA 1
ATOM 595 C C . ASP A 1 79 ? 17.887 12.322 -18.676 1.00 87.31 79 ASP A C 1
ATOM 597 O O . ASP A 1 79 ? 18.929 11.831 -19.120 1.00 87.31 79 ASP A O 1
ATOM 601 N N . LEU A 1 80 ? 17.026 11.594 -17.961 1.00 86.06 80 LEU A N 1
ATOM 602 C CA . LEU A 1 80 ? 17.236 10.185 -17.657 1.00 86.06 80 LEU A CA 1
ATOM 603 C C . LEU A 1 80 ? 16.903 9.309 -18.867 1.00 86.06 80 LEU A C 1
ATOM 605 O O . LEU A 1 80 ? 15.796 9.340 -19.401 1.00 86.06 80 LEU A O 1
ATOM 609 N N . LYS A 1 81 ? 17.852 8.453 -19.259 1.00 89.19 81 LYS A N 1
ATOM 610 C CA . LYS A 1 81 ? 17.629 7.462 -20.318 1.00 89.19 81 LYS A CA 1
ATOM 611 C C . LYS A 1 81 ? 16.650 6.393 -19.840 1.00 89.19 81 LYS A C 1
ATOM 613 O O . LYS A 1 81 ? 16.970 5.620 -18.931 1.00 89.19 81 LYS A O 1
ATOM 618 N N . GLN A 1 82 ? 15.486 6.357 -20.481 1.00 89.94 82 GLN A N 1
ATOM 619 C CA . GLN A 1 82 ? 14.428 5.389 -20.219 1.00 89.94 82 GLN A CA 1
ATOM 620 C C . GLN A 1 82 ? 14.606 4.141 -21.081 1.00 89.94 82 GLN A C 1
ATOM 622 O O . GLN A 1 82 ? 15.022 4.219 -22.237 1.00 89.94 82 GLN A O 1
ATOM 627 N N . VAL A 1 83 ? 14.278 2.990 -20.509 1.00 88.94 83 VAL A N 1
ATOM 628 C CA . VAL A 1 83 ? 14.308 1.689 -21.172 1.00 88.94 83 VAL A CA 1
ATOM 629 C C . VAL A 1 83 ? 12.997 0.969 -20.859 1.00 88.94 83 VAL A C 1
ATOM 631 O O . VAL A 1 83 ? 12.595 0.932 -19.690 1.00 88.94 83 VAL A O 1
ATOM 634 N N . PRO A 1 84 ? 12.318 0.398 -21.865 1.00 86.69 84 PRO A N 1
ATOM 635 C CA . PRO A 1 84 ? 11.092 -0.348 -21.636 1.00 86.69 84 PRO A CA 1
ATOM 636 C C . PRO A 1 84 ? 11.394 -1.675 -20.922 1.00 86.69 84 PRO A C 1
ATOM 638 O O . PRO A 1 84 ? 12.331 -2.403 -21.265 1.00 86.69 84 PRO A O 1
ATOM 641 N N . VAL A 1 85 ? 10.601 -1.967 -19.893 1.00 88.25 85 VAL A N 1
ATOM 642 C CA . VAL A 1 85 ? 10.754 -3.131 -19.012 1.00 88.25 85 VAL A CA 1
ATOM 643 C C . VAL A 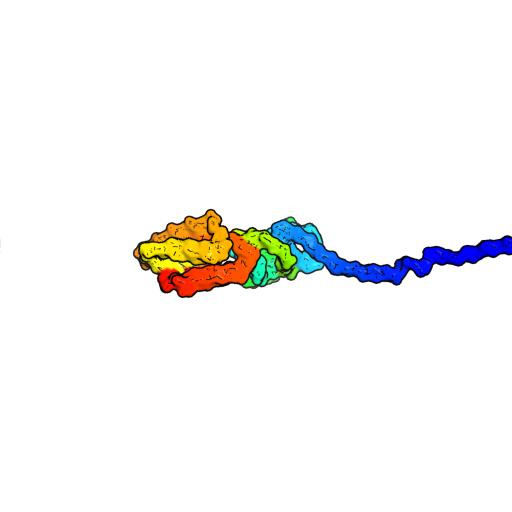1 85 ? 9.392 -3.748 -18.729 1.00 88.25 85 VAL A C 1
ATOM 645 O O . VAL A 1 85 ? 8.388 -3.043 -18.684 1.00 88.25 85 VAL A O 1
ATOM 648 N N . GLU A 1 86 ? 9.361 -5.058 -18.506 1.00 85.75 86 GLU A N 1
ATOM 649 C CA . GLU A 1 86 ? 8.128 -5.795 -18.235 1.00 85.75 86 GLU A CA 1
ATOM 650 C C . GLU A 1 86 ? 8.294 -6.764 -17.065 1.00 85.75 86 GLU A C 1
ATOM 652 O O . GLU A 1 86 ? 9.363 -7.332 -16.829 1.00 85.75 86 GLU A O 1
ATOM 657 N N . TRP A 1 87 ? 7.204 -6.989 -16.334 1.00 84.19 87 TRP A N 1
ATOM 658 C CA . TRP A 1 87 ? 7.149 -8.034 -15.319 1.00 84.19 87 TRP A CA 1
ATOM 659 C C . TRP A 1 87 ? 7.143 -9.417 -15.973 1.00 84.19 87 TRP A C 1
ATOM 661 O O . TRP A 1 87 ? 6.344 -9.706 -16.866 1.00 84.19 87 TRP A O 1
ATOM 671 N N . ASN A 1 88 ? 7.992 -10.311 -15.476 1.00 77.38 88 ASN A N 1
ATOM 672 C CA . ASN A 1 88 ? 8.010 -11.707 -15.883 1.00 77.38 88 ASN A CA 1
ATOM 673 C C . ASN A 1 88 ? 6.724 -12.387 -15.399 1.00 77.38 88 ASN A C 1
ATOM 675 O O . ASN A 1 88 ? 6.485 -12.536 -14.199 1.00 77.38 88 ASN A O 1
ATOM 679 N N . LYS A 1 89 ? 5.895 -12.834 -16.342 1.00 67.38 89 LYS A N 1
ATOM 680 C CA . LYS A 1 89 ? 4.674 -13.592 -16.050 1.00 67.38 89 LYS A CA 1
ATOM 681 C C . LYS A 1 89 ? 5.058 -15.006 -15.589 1.00 67.38 89 LYS A C 1
ATOM 683 O O . LYS A 1 89 ? 5.753 -15.712 -16.315 1.00 67.38 89 LYS A O 1
ATOM 688 N N . GLY A 1 90 ? 4.602 -15.422 -14.404 1.00 60.75 90 GLY A N 1
ATOM 689 C CA . GLY A 1 90 ? 4.758 -16.804 -13.914 1.00 60.75 90 GLY A CA 1
ATOM 690 C C . GLY A 1 90 ? 5.627 -17.001 -12.666 1.00 60.75 90 GLY A C 1
ATOM 691 O O . GLY A 1 90 ? 5.948 -18.137 -12.332 1.00 60.75 90 GLY A O 1
ATOM 692 N N . SER A 1 91 ? 6.002 -15.931 -11.965 1.00 63.03 91 SER A N 1
ATOM 693 C CA . SER A 1 91 ? 6.582 -16.037 -10.622 1.00 63.03 91 SER A CA 1
ATOM 694 C C . SER A 1 91 ? 5.508 -16.466 -9.612 1.00 63.03 91 SER A C 1
ATOM 696 O O . SER A 1 91 ? 4.482 -15.803 -9.495 1.00 63.03 91 SER A O 1
ATOM 698 N N . THR A 1 92 ? 5.741 -17.549 -8.864 1.00 64.56 92 THR A N 1
ATOM 699 C CA . THR A 1 92 ? 4.931 -17.927 -7.686 1.00 64.56 92 THR A CA 1
ATOM 700 C C . THR A 1 92 ? 5.410 -17.240 -6.403 1.00 64.56 92 THR A C 1
ATOM 702 O O . THR A 1 92 ? 4.975 -17.604 -5.312 1.00 64.56 92 THR A O 1
ATOM 705 N N . ALA A 1 93 ? 6.347 -16.294 -6.505 1.00 75.44 93 ALA A N 1
ATOM 706 C CA . ALA A 1 93 ? 6.881 -15.597 -5.347 1.00 75.44 93 ALA A CA 1
ATOM 707 C C . ALA A 1 93 ? 5.833 -14.653 -4.745 1.00 75.44 93 ALA A C 1
ATOM 709 O O . ALA A 1 93 ? 5.033 -14.045 -5.456 1.00 75.44 93 ALA A O 1
ATOM 710 N N . THR A 1 94 ? 5.866 -14.511 -3.423 1.00 81.06 94 THR A N 1
ATOM 711 C CA . THR A 1 94 ? 5.146 -13.458 -2.708 1.00 81.06 94 THR A CA 1
ATOM 712 C C . THR A 1 94 ? 6.042 -12.241 -2.524 1.00 81.06 94 THR A C 1
ATOM 714 O O . THR A 1 94 ? 7.250 -12.375 -2.327 1.00 81.06 94 THR A O 1
ATOM 717 N N . TYR A 1 95 ? 5.444 -11.057 -2.533 1.00 82.62 95 TYR A N 1
ATOM 718 C CA . TYR A 1 95 ? 6.125 -9.774 -2.424 1.00 82.62 95 TYR A CA 1
ATOM 719 C C . TYR A 1 95 ? 5.631 -9.039 -1.184 1.00 82.62 95 TYR A C 1
ATOM 721 O O . TYR A 1 95 ? 4.426 -8.872 -1.006 1.00 82.62 95 TYR A O 1
ATOM 729 N N . SER A 1 96 ? 6.549 -8.585 -0.334 1.00 87.00 96 SER A N 1
ATOM 730 C CA . SER A 1 96 ? 6.195 -7.834 0.871 1.00 87.00 96 SER A CA 1
ATOM 731 C C . SER A 1 96 ? 5.878 -6.379 0.540 1.00 87.00 96 SER A C 1
ATOM 733 O O . SER A 1 96 ? 6.582 -5.722 -0.231 1.00 87.00 96 SER A O 1
ATOM 735 N N . VAL A 1 97 ? 4.797 -5.878 1.127 1.00 89.06 97 VAL A N 1
ATOM 736 C CA . VAL A 1 97 ? 4.219 -4.576 0.814 1.00 89.06 97 VAL A CA 1
ATOM 737 C C . VAL A 1 97 ? 3.745 -3.882 2.061 1.00 89.06 97 VAL A C 1
ATOM 739 O O . VAL A 1 97 ? 2.947 -4.431 2.808 1.00 89.06 97 VAL A O 1
ATOM 742 N N . GLU A 1 98 ? 4.160 -2.631 2.211 1.00 91.38 98 GLU A N 1
ATOM 743 C CA . GLU A 1 98 ? 3.589 -1.745 3.211 1.00 91.38 98 GLU A CA 1
ATOM 744 C C . GLU A 1 98 ? 2.261 -1.144 2.726 1.00 91.38 98 GLU A C 1
ATOM 746 O O . GLU A 1 98 ? 2.157 -0.648 1.595 1.00 91.38 98 GLU A O 1
ATOM 751 N N . ILE A 1 99 ? 1.261 -1.177 3.601 1.00 93.75 99 ILE A N 1
ATOM 752 C CA . ILE A 1 99 ? 0.006 -0.435 3.501 1.00 93.75 99 ILE A CA 1
ATOM 753 C C . ILE A 1 99 ? -0.196 0.384 4.775 1.00 93.75 99 ILE A C 1
ATOM 755 O O . ILE A 1 99 ? 0.167 -0.044 5.871 1.00 93.75 99 ILE A O 1
ATOM 759 N N . GLU A 1 100 ? -0.796 1.560 4.630 1.00 94.75 100 GLU A N 1
ATOM 760 C CA . GLU A 1 100 ? -1.193 2.413 5.742 1.00 94.75 100 GLU A CA 1
ATOM 761 C C . GLU A 1 100 ? -2.719 2.541 5.758 1.00 94.75 100 GLU A C 1
ATOM 763 O O . GLU A 1 100 ? -3.347 2.874 4.749 1.00 94.75 100 GLU A O 1
ATOM 768 N N . VAL A 1 101 ? -3.306 2.253 6.916 1.00 95.12 101 VAL A N 1
ATOM 769 C CA . VAL A 1 101 ? -4.736 2.363 7.199 1.00 95.12 101 VAL A CA 1
ATOM 770 C C . VAL A 1 101 ? -4.930 3.494 8.200 1.00 95.12 101 VAL A C 1
ATOM 772 O O . VAL A 1 101 ? -4.333 3.491 9.278 1.00 95.12 101 VAL A O 1
ATOM 775 N N . ARG A 1 102 ? -5.781 4.457 7.855 1.00 94.50 102 ARG A N 1
ATOM 776 C CA . ARG A 1 102 ? -6.245 5.510 8.760 1.00 94.50 102 ARG A CA 1
ATOM 777 C C . ARG A 1 102 ? -7.678 5.204 9.153 1.00 94.50 102 ARG A C 1
ATOM 779 O O . ARG A 1 102 ? -8.524 5.054 8.276 1.00 94.50 102 ARG A O 1
ATOM 786 N N . ALA A 1 103 ? -7.944 5.131 10.447 1.00 94.25 103 ALA A N 1
ATOM 787 C CA . ALA A 1 103 ? -9.265 4.830 10.979 1.00 94.25 103 ALA A CA 1
ATOM 788 C C . ALA A 1 103 ? -9.554 5.662 12.230 1.00 94.25 103 ALA A C 1
ATOM 790 O O . ALA A 1 103 ? -8.626 6.139 12.890 1.00 94.25 103 ALA A O 1
ATOM 791 N N . PHE A 1 104 ? -10.830 5.828 12.562 1.00 93.19 104 PHE A N 1
ATOM 792 C CA . PHE A 1 104 ? -11.218 6.359 13.865 1.00 93.19 104 PHE A CA 1
ATOM 793 C C . PHE A 1 104 ? -10.808 5.379 14.963 1.00 93.19 104 PHE A C 1
ATOM 795 O O . PHE A 1 104 ? -11.002 4.167 14.845 1.00 93.19 104 PHE A O 1
ATOM 802 N N . ASP A 1 105 ? -10.187 5.908 16.014 1.00 90.81 105 ASP A N 1
ATOM 803 C CA . ASP A 1 105 ? -9.716 5.088 17.117 1.00 90.81 105 ASP A CA 1
ATOM 804 C C . ASP A 1 105 ? -10.896 4.654 17.986 1.00 90.81 105 ASP A C 1
ATOM 806 O O . ASP A 1 105 ? -11.573 5.470 18.614 1.00 90.81 105 ASP A O 1
ATOM 810 N N . ARG A 1 106 ? -11.138 3.345 18.007 1.00 90.75 106 ARG A N 1
ATOM 811 C CA . ARG A 1 106 ? -12.109 2.709 18.888 1.00 90.75 106 ARG A CA 1
ATOM 812 C C . ARG A 1 106 ? -11.609 1.352 19.343 1.00 90.75 106 ARG A C 1
ATOM 814 O O . ARG A 1 106 ? -10.782 0.705 18.694 1.00 90.75 106 ARG A O 1
ATOM 821 N N . VAL A 1 107 ? -12.200 0.869 20.430 1.00 89.81 107 VAL A N 1
ATOM 822 C CA . VAL A 1 107 ? -11.933 -0.478 20.929 1.00 89.81 107 VAL A CA 1
ATOM 823 C C . VAL A 1 107 ? -12.206 -1.499 19.818 1.00 89.81 107 VAL A C 1
ATOM 825 O O . VAL A 1 107 ? -13.272 -1.517 19.202 1.00 89.81 107 VAL A O 1
ATOM 828 N N . GLY A 1 108 ? -11.207 -2.339 19.549 1.00 90.25 108 GLY A N 1
ATOM 829 C CA . GLY A 1 108 ? -11.297 -3.414 18.562 1.00 90.25 108 GLY A CA 1
ATOM 830 C C . GLY A 1 108 ? -10.889 -3.049 17.133 1.00 90.25 108 GLY A C 1
ATOM 831 O O . GLY A 1 108 ? -10.781 -3.967 16.328 1.00 90.25 108 GLY A O 1
ATOM 832 N N . ILE A 1 109 ? -10.566 -1.788 16.809 1.00 91.56 109 ILE A N 1
ATOM 833 C CA . ILE A 1 109 ? -10.240 -1.404 15.421 1.00 91.56 109 ILE A CA 1
ATOM 834 C C . ILE A 1 109 ? -9.082 -2.223 14.828 1.00 91.56 109 ILE A C 1
ATOM 836 O O . ILE A 1 109 ? -9.142 -2.683 13.691 1.00 91.56 109 ILE A O 1
ATOM 840 N N . ILE A 1 110 ? -8.048 -2.492 15.628 1.00 91.44 110 ILE A N 1
ATOM 841 C CA . ILE A 1 110 ? -6.898 -3.293 15.190 1.00 91.44 110 ILE A CA 1
ATOM 842 C C . ILE A 1 110 ? -7.271 -4.758 14.997 1.00 91.44 110 ILE A C 1
ATOM 844 O O . ILE A 1 110 ? -6.828 -5.374 14.033 1.00 91.44 110 ILE A O 1
ATOM 848 N N . LYS A 1 111 ? -8.128 -5.309 15.862 1.00 93.69 111 LYS A N 1
ATOM 849 C CA . LYS A 1 111 ? -8.646 -6.670 15.698 1.00 93.69 111 LYS A CA 1
ATOM 850 C C . LYS A 1 111 ? -9.408 -6.796 14.378 1.00 93.69 111 LYS A C 1
ATOM 852 O O . LYS A 1 111 ? -9.183 -7.756 13.650 1.00 93.69 111 LYS A O 1
ATOM 857 N N . ASP A 1 112 ? -10.255 -5.823 14.058 1.00 93.62 112 ASP A N 1
ATOM 858 C CA . ASP A 1 112 ? -11.049 -5.832 12.829 1.00 93.62 112 ASP A CA 1
ATOM 859 C C . ASP A 1 112 ? -10.144 -5.793 11.587 1.00 93.62 112 ASP A C 1
ATOM 861 O O . ASP A 1 112 ? -10.311 -6.600 10.673 1.00 93.62 112 ASP A O 1
ATOM 865 N N . ILE A 1 113 ? -9.115 -4.938 11.593 1.00 92.81 113 ILE A N 1
ATOM 866 C CA . ILE A 1 113 ? -8.114 -4.863 10.516 1.00 92.81 113 ILE A CA 1
ATOM 867 C C . ILE A 1 113 ? -7.362 -6.194 10.356 1.00 92.81 113 ILE A C 1
ATOM 869 O O . ILE A 1 113 ? -7.216 -6.694 9.240 1.00 92.81 113 ILE A O 1
ATOM 873 N N . LEU A 1 114 ? -6.899 -6.792 11.458 1.00 93.00 114 LEU A N 1
ATOM 874 C CA . LEU A 1 114 ? -6.178 -8.068 11.428 1.00 93.00 114 LEU A CA 1
ATOM 875 C C . LEU A 1 114 ? -7.062 -9.219 10.932 1.00 93.00 114 LEU A C 1
ATOM 877 O O . LEU A 1 114 ? -6.592 -10.049 10.153 1.00 93.00 114 LEU A O 1
ATOM 881 N N . ASN A 1 115 ? -8.339 -9.243 11.318 1.00 94.00 115 ASN A N 1
ATOM 882 C CA . ASN A 1 115 ? -9.302 -10.227 10.827 1.00 94.00 115 ASN A CA 1
ATOM 883 C C . ASN A 1 115 ? -9.471 -10.132 9.307 1.00 94.00 115 ASN A C 1
ATOM 885 O O . ASN A 1 115 ? -9.445 -11.158 8.633 1.00 94.00 115 ASN A O 1
ATOM 889 N N . GLN A 1 116 ? -9.553 -8.920 8.748 1.00 93.50 116 GLN A N 1
ATOM 890 C CA . GLN A 1 116 ? -9.648 -8.738 7.295 1.00 93.50 116 GLN A CA 1
ATOM 891 C C . GLN A 1 116 ? -8.410 -9.261 6.547 1.00 93.50 116 GLN A C 1
ATOM 893 O O . GLN A 1 116 ? -8.535 -9.846 5.469 1.00 93.50 116 GLN A O 1
ATOM 898 N N . ILE A 1 117 ? -7.214 -9.116 7.125 1.00 92.81 117 ILE A N 1
ATOM 899 C CA . ILE A 1 117 ? -5.978 -9.680 6.553 1.00 92.81 117 ILE A CA 1
ATOM 900 C C . ILE A 1 117 ? -5.977 -11.214 6.644 1.00 92.81 117 ILE A C 1
ATOM 902 O O . ILE A 1 117 ? -5.612 -11.894 5.680 1.00 92.81 117 ILE A O 1
ATOM 906 N N . ALA A 1 118 ? -6.414 -11.763 7.780 1.00 92.31 118 ALA A N 1
ATOM 907 C CA . ALA A 1 118 ? -6.505 -13.205 7.992 1.00 92.31 118 ALA A CA 1
ATOM 908 C C . ALA A 1 118 ? -7.523 -13.864 7.042 1.00 92.31 118 ALA A C 1
ATOM 910 O O . ALA A 1 118 ? -7.226 -14.895 6.436 1.00 92.31 118 ALA A O 1
ATOM 911 N N . GLU A 1 119 ? -8.688 -13.243 6.838 1.00 91.75 119 GLU A N 1
ATOM 912 C CA . GLU A 1 119 ? -9.711 -13.680 5.876 1.00 91.75 119 GLU A CA 1
ATOM 913 C C . GLU A 1 119 ? -9.197 -13.669 4.432 1.00 91.75 119 GLU A C 1
ATOM 915 O O . GLU A 1 119 ? -9.527 -14.556 3.641 1.00 91.75 119 GLU A O 1
ATOM 920 N N . ALA A 1 120 ? -8.328 -12.711 4.095 1.00 89.38 120 ALA A N 1
ATOM 921 C CA . ALA A 1 120 ? -7.639 -12.666 2.809 1.00 89.38 120 ALA A CA 1
ATOM 922 C C . ALA A 1 120 ? -6.535 -13.733 2.666 1.00 89.38 120 ALA A C 1
ATOM 924 O O . ALA A 1 120 ? -5.845 -13.759 1.646 1.00 89.38 120 ALA A O 1
ATOM 925 N N . LYS A 1 121 ? -6.340 -14.609 3.666 1.00 90.25 121 LYS A N 1
ATOM 926 C CA . LYS A 1 121 ? -5.302 -15.657 3.699 1.00 90.25 121 LYS A CA 1
ATOM 927 C C . LYS A 1 121 ? -3.914 -15.102 3.372 1.00 90.25 121 LYS A C 1
ATOM 929 O O . LYS A 1 121 ? -3.131 -15.718 2.649 1.00 90.25 121 LYS A O 1
ATOM 934 N N . THR A 1 122 ? -3.641 -13.902 3.876 1.00 90.44 122 THR A N 1
ATOM 935 C CA . THR A 1 122 ? -2.421 -13.150 3.600 1.00 90.44 122 THR A CA 1
ATOM 936 C C . THR A 1 122 ? -1.526 -13.139 4.825 1.00 90.44 122 THR A C 1
ATOM 938 O O . THR A 1 122 ? -1.988 -12.915 5.940 1.00 90.44 122 THR A O 1
ATOM 941 N N . ASN A 1 123 ? -0.231 -13.370 4.620 1.00 92.56 123 ASN A N 1
ATOM 942 C CA . ASN A 1 123 ? 0.730 -13.310 5.708 1.00 92.56 123 ASN A CA 1
ATOM 943 C C . ASN A 1 123 ? 1.025 -11.851 6.093 1.00 92.56 123 ASN A C 1
ATOM 945 O O . ASN A 1 123 ? 1.345 -11.030 5.231 1.00 92.56 123 ASN A O 1
ATOM 949 N N . LEU A 1 124 ? 0.951 -11.554 7.390 1.00 92.88 124 LEU A N 1
ATOM 950 C CA . LEU A 1 124 ? 1.313 -10.266 7.973 1.00 92.88 124 LEU A CA 1
ATOM 951 C C . LEU A 1 124 ? 2.711 -10.371 8.592 1.00 92.88 124 LEU A C 1
ATOM 953 O O . LEU A 1 124 ? 2.938 -11.177 9.490 1.00 92.88 124 LEU A O 1
ATOM 957 N N . ARG A 1 125 ? 3.654 -9.567 8.101 1.00 92.62 125 ARG A N 1
ATOM 958 C CA . ARG A 1 125 ? 5.050 -9.531 8.563 1.00 92.62 125 ARG A CA 1
ATOM 959 C C . ARG A 1 125 ? 5.249 -8.586 9.731 1.00 92.62 125 ARG A C 1
ATOM 961 O O . ARG A 1 125 ? 5.956 -8.915 10.675 1.00 92.62 125 ARG A O 1
ATOM 968 N N . GLU A 1 126 ? 4.639 -7.415 9.640 1.00 93.69 126 GLU A N 1
ATOM 969 C CA . GLU A 1 126 ? 4.777 -6.356 10.628 1.00 93.69 126 GLU A CA 1
ATOM 970 C C . GLU A 1 126 ? 3.458 -5.603 10.739 1.00 93.69 126 GLU A C 1
ATOM 972 O O . GLU A 1 126 ? 2.769 -5.386 9.741 1.00 93.69 126 GLU A O 1
ATOM 977 N N . ALA A 1 127 ? 3.120 -5.195 11.957 1.00 93.12 127 ALA A N 1
ATOM 978 C CA . ALA A 1 127 ? 2.027 -4.282 12.223 1.00 93.12 127 ALA A CA 1
ATOM 979 C C . ALA A 1 127 ? 2.461 -3.275 13.285 1.00 93.12 127 ALA A C 1
ATOM 981 O O . ALA A 1 127 ? 2.861 -3.650 14.385 1.00 93.12 127 ALA A O 1
ATOM 982 N N . SER A 1 128 ? 2.361 -1.993 12.957 1.00 93.25 128 SER A N 1
ATOM 983 C CA . SE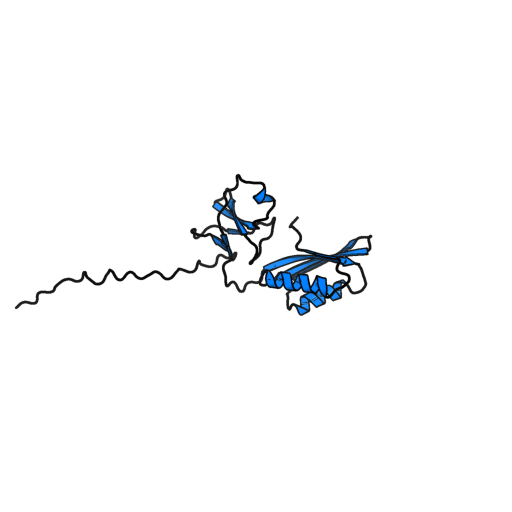R A 1 128 ? 2.627 -0.885 13.864 1.00 93.25 128 SER A CA 1
ATOM 984 C C . SER A 1 128 ? 1.415 0.026 13.896 1.00 93.25 128 SER A C 1
ATOM 986 O O . SER A 1 128 ? 0.888 0.405 12.854 1.00 93.25 128 SER A O 1
ATOM 988 N N . VAL A 1 129 ? 0.967 0.393 15.090 1.00 92.19 129 VAL A N 1
ATOM 989 C CA . VAL A 1 129 ? -0.209 1.242 15.273 1.00 92.19 129 VAL A CA 1
ATOM 990 C C . VAL A 1 129 ? 0.198 2.451 16.086 1.00 92.19 129 VAL A C 1
ATOM 992 O O . VAL A 1 129 ? 0.849 2.329 17.123 1.00 92.19 129 VAL A O 1
ATOM 995 N N . LYS A 1 130 ? -0.187 3.629 15.606 1.00 92.00 130 LYS A N 1
ATOM 996 C CA . LYS A 1 130 ? 0.004 4.889 16.313 1.00 92.00 130 LYS A CA 1
ATOM 997 C C . LYS A 1 130 ? -1.317 5.634 16.359 1.00 92.00 130 LYS A C 1
ATOM 999 O O . LYS A 1 130 ? -1.848 6.013 15.317 1.00 92.00 130 LYS A O 1
ATOM 1004 N N . THR A 1 131 ? -1.809 5.884 17.562 1.00 88.31 131 THR A N 1
ATOM 1005 C CA . THR A 1 131 ? -2.940 6.783 17.782 1.00 88.31 131 THR A CA 1
ATOM 1006 C C . THR A 1 131 ? -2.414 8.201 17.951 1.00 88.31 131 THR A C 1
ATOM 1008 O O . THR A 1 131 ? -1.528 8.454 18.768 1.00 88.31 131 THR A O 1
ATOM 1011 N N . LYS A 1 132 ? -2.942 9.141 17.164 1.00 83.25 132 LYS A N 1
ATOM 1012 C CA . LYS A 1 132 ? -2.724 10.575 17.391 1.00 83.25 132 LYS A CA 1
ATOM 1013 C C . LYS A 1 132 ? -3.836 11.119 18.288 1.00 83.25 132 LYS A C 1
ATOM 1015 O O . LYS A 1 132 ? -4.957 10.626 18.251 1.00 83.25 132 LYS A O 1
ATOM 1020 N N . SER A 1 133 ? -3.548 12.190 19.027 1.00 72.75 133 SER A N 1
ATOM 1021 C CA . SER A 1 133 ? -4.466 12.848 19.977 1.00 72.75 133 SER A CA 1
ATOM 1022 C C . SER A 1 133 ? -5.815 13.297 19.389 1.00 72.75 133 SER A C 1
ATOM 1024 O O . SER A 1 133 ? -6.734 13.589 20.141 1.00 72.75 133 SER A O 1
ATOM 1026 N N . ALA A 1 134 ? -5.961 13.311 18.063 1.00 79.00 134 ALA A N 1
ATOM 1027 C CA . ALA A 1 134 ? -7.198 13.633 17.352 1.00 79.00 134 ALA A CA 1
ATOM 1028 C C . ALA A 1 134 ? -8.187 12.451 17.211 1.00 79.00 134 ALA A C 1
ATOM 1030 O O . ALA A 1 134 ? -9.090 12.524 16.384 1.00 79.00 134 ALA A O 1
ATOM 1031 N N . GLY A 1 135 ? -8.003 11.343 17.943 1.00 85.06 135 GLY A N 1
ATOM 1032 C CA . GLY A 1 135 ? -8.888 10.171 17.848 1.00 85.06 135 GLY A CA 1
ATOM 1033 C C . GLY A 1 135 ? -8.768 9.411 16.523 1.00 85.06 135 GLY A C 1
ATOM 1034 O O . GLY A 1 135 ? -9.690 8.708 16.122 1.00 85.06 135 GLY A O 1
ATOM 1035 N N . ILE A 1 136 ? -7.639 9.567 15.823 1.00 91.75 136 ILE A N 1
ATOM 1036 C CA . ILE A 1 136 ? -7.338 8.856 14.577 1.00 91.75 136 ILE A CA 1
ATOM 1037 C C . ILE A 1 136 ? -6.172 7.904 14.834 1.00 91.75 136 ILE A C 1
ATOM 1039 O O . ILE A 1 136 ? -5.063 8.330 15.183 1.00 91.75 136 ILE A O 1
ATOM 1043 N N . ALA A 1 137 ? -6.423 6.620 14.608 1.00 92.69 137 ALA A N 1
ATOM 1044 C CA . ALA A 1 137 ? -5.420 5.573 14.591 1.00 92.69 137 ALA A CA 1
ATOM 1045 C C . ALA A 1 137 ? -4.825 5.447 13.182 1.00 92.69 137 ALA A C 1
ATOM 1047 O O . ALA A 1 137 ? -5.532 5.407 12.174 1.00 92.69 137 ALA A O 1
ATOM 1048 N N . THR A 1 138 ? -3.498 5.396 13.108 1.00 93.88 138 THR A N 1
ATOM 1049 C CA . THR A 1 138 ? -2.753 5.087 11.884 1.00 93.88 138 THR A CA 1
ATOM 1050 C C . THR A 1 138 ? -2.072 3.740 12.068 1.00 93.88 138 THR A C 1
ATOM 1052 O O . THR A 1 138 ? -1.167 3.615 12.896 1.00 93.88 138 THR A O 1
ATOM 1055 N N . ALA A 1 139 ? -2.508 2.737 11.313 1.00 94.12 139 ALA A N 1
ATOM 1056 C CA . ALA A 1 139 ? -1.923 1.405 11.302 1.00 94.12 139 ALA A CA 1
ATOM 1057 C C . ALA A 1 139 ? -1.068 1.221 10.043 1.00 94.12 139 ALA A C 1
ATOM 1059 O O . ALA A 1 139 ? -1.565 1.338 8.925 1.00 94.12 139 ALA A O 1
ATOM 1060 N N . ARG A 1 140 ? 0.216 0.922 10.224 1.00 94.75 140 ARG A N 1
ATOM 1061 C CA . ARG A 1 140 ? 1.143 0.510 9.168 1.00 94.75 140 ARG A CA 1
ATOM 1062 C C . ARG A 1 140 ? 1.315 -0.991 9.219 1.00 94.75 140 ARG A C 1
ATOM 1064 O O . ARG A 1 140 ? 1.615 -1.539 10.277 1.00 94.75 140 ARG A O 1
ATOM 1071 N N . LEU A 1 141 ? 1.108 -1.642 8.088 1.00 94.56 141 LEU A N 1
ATOM 1072 C CA . LEU A 1 141 ? 1.073 -3.093 7.981 1.00 94.56 141 LEU A CA 1
ATOM 1073 C C . LEU A 1 141 ? 1.971 -3.506 6.825 1.00 94.56 141 LEU A C 1
ATOM 1075 O O . LEU A 1 141 ? 1.842 -2.966 5.729 1.00 94.56 141 LEU A O 1
ATOM 1079 N N . VAL A 1 142 ? 2.847 -4.479 7.051 1.00 93.12 142 VAL A N 1
ATOM 1080 C CA . VAL A 1 142 ? 3.648 -5.100 5.996 1.00 93.12 142 VAL A CA 1
ATOM 1081 C C . VAL A 1 142 ? 3.052 -6.468 5.699 1.00 93.12 142 VAL A C 1
ATOM 1083 O O . VAL A 1 142 ? 3.092 -7.357 6.545 1.00 93.12 142 VAL A O 1
ATOM 1086 N N . VAL A 1 143 ? 2.484 -6.638 4.508 1.00 93.00 143 VAL A N 1
ATOM 1087 C CA . VAL A 1 143 ? 1.773 -7.849 4.075 1.00 93.00 143 VAL A CA 1
ATOM 1088 C C . VAL A 1 143 ? 2.441 -8.491 2.864 1.00 93.00 143 VAL A C 1
ATOM 1090 O O . VAL A 1 143 ? 2.942 -7.795 1.982 1.00 93.00 143 VAL A O 1
ATOM 1093 N N . ASP A 1 144 ? 2.425 -9.819 2.796 1.00 91.25 144 ASP A N 1
ATOM 1094 C CA . ASP A 1 144 ? 2.954 -10.566 1.652 1.00 91.25 144 ASP A CA 1
ATOM 1095 C C . ASP A 1 144 ? 1.858 -10.827 0.614 1.00 91.25 144 ASP A C 1
ATOM 1097 O O . ASP A 1 144 ? 0.960 -11.643 0.813 1.00 91.25 144 ASP A O 1
ATOM 1101 N N . ILE A 1 145 ? 1.946 -10.170 -0.535 1.00 89.81 145 ILE A N 1
ATOM 1102 C CA . ILE A 1 145 ? 0.970 -10.297 -1.620 1.00 89.81 145 ILE A CA 1
ATOM 1103 C C . ILE A 1 145 ? 1.498 -11.167 -2.762 1.00 89.81 145 ILE A C 1
ATOM 1105 O O . ILE A 1 145 ? 2.701 -11.338 -2.936 1.00 89.81 145 ILE A O 1
ATOM 1109 N N . ARG A 1 146 ? 0.586 -11.694 -3.579 1.00 85.31 146 ARG A N 1
ATOM 1110 C CA . ARG A 1 146 ? 0.923 -12.459 -4.790 1.00 85.31 146 ARG A CA 1
ATOM 1111 C C . ARG A 1 146 ? 1.024 -11.549 -6.011 1.00 85.31 146 ARG A C 1
ATOM 1113 O O . ARG A 1 146 ? 1.957 -11.663 -6.795 1.00 85.31 146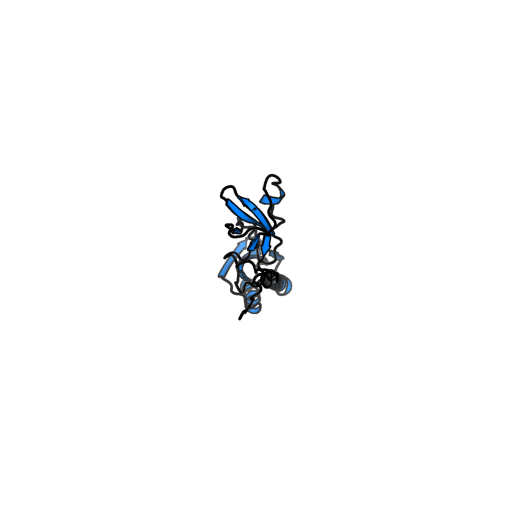 ARG A O 1
ATOM 1120 N N . ASP A 1 147 ? 0.076 -10.629 -6.141 1.00 82.50 147 ASP A N 1
ATOM 1121 C CA . ASP A 1 147 ? -0.023 -9.677 -7.241 1.00 82.50 147 ASP A CA 1
ATOM 1122 C C . ASP A 1 147 ? -0.741 -8.390 -6.793 1.00 82.50 147 ASP A C 1
ATOM 1124 O O . ASP A 1 147 ? -1.255 -8.288 -5.672 1.00 82.50 147 ASP A O 1
ATOM 1128 N N . LEU A 1 148 ? -0.770 -7.389 -7.677 1.00 85.25 148 LEU A N 1
ATOM 1129 C CA . LEU A 1 148 ? -1.452 -6.119 -7.426 1.00 85.25 148 LEU A CA 1
ATOM 1130 C C . LEU A 1 148 ? -2.961 -6.292 -7.184 1.00 85.25 148 LEU A C 1
ATOM 1132 O O . LEU A 1 148 ? -3.533 -5.562 -6.376 1.00 85.25 148 LEU A O 1
ATOM 1136 N N . LYS A 1 149 ? -3.600 -7.271 -7.834 1.00 88.62 149 LYS A N 1
ATOM 1137 C CA . LYS A 1 149 ? -5.030 -7.550 -7.654 1.00 88.62 149 LYS A CA 1
ATOM 1138 C C . LYS A 1 149 ? -5.321 -8.002 -6.222 1.00 88.62 149 LYS A C 1
ATOM 1140 O O . LYS A 1 149 ? -6.224 -7.480 -5.584 1.00 88.62 149 LYS A O 1
ATOM 1145 N N . HIS A 1 150 ? -4.495 -8.892 -5.683 1.00 89.94 150 HIS A N 1
ATOM 1146 C CA . HIS A 1 150 ? -4.576 -9.354 -4.306 1.00 89.94 150 HIS A CA 1
ATOM 1147 C C . HIS A 1 150 ? -4.431 -8.200 -3.310 1.00 89.94 150 HIS A C 1
ATOM 1149 O O . HIS A 1 150 ? -5.181 -8.125 -2.341 1.00 89.94 150 HIS A O 1
ATOM 1155 N N . LEU A 1 151 ? -3.500 -7.274 -3.565 1.00 91.31 151 LEU A N 1
ATOM 1156 C CA . LEU A 1 151 ? -3.350 -6.070 -2.750 1.00 91.31 151 LEU A CA 1
ATOM 1157 C C . LEU A 1 151 ? -4.614 -5.203 -2.783 1.00 91.31 151 LEU A C 1
ATOM 1159 O O . LEU A 1 151 ? -5.092 -4.779 -1.732 1.00 91.31 151 LEU A O 1
ATOM 1163 N N . GLN A 1 152 ? -5.154 -4.948 -3.976 1.00 91.75 152 GLN A N 1
ATOM 1164 C CA . GLN A 1 152 ? -6.378 -4.165 -4.148 1.00 91.75 152 GLN A CA 1
ATOM 1165 C C . GLN A 1 152 ? -7.569 -4.813 -3.437 1.00 91.75 152 GLN A C 1
ATOM 1167 O O . GLN A 1 152 ? -8.311 -4.108 -2.756 1.00 91.75 152 GLN A O 1
ATOM 1172 N N . ASP A 1 153 ? -7.702 -6.139 -3.513 1.00 92.94 153 ASP A N 1
ATOM 1173 C CA . ASP A 1 153 ? -8.744 -6.893 -2.814 1.00 92.94 153 ASP A CA 1
ATOM 1174 C C . ASP A 1 153 ? -8.627 -6.729 -1.289 1.00 92.94 153 ASP A C 1
ATOM 1176 O O . ASP A 1 153 ? -9.626 -6.460 -0.622 1.00 92.94 153 ASP A O 1
ATOM 1180 N N . ILE A 1 154 ? -7.416 -6.831 -0.722 1.00 92.88 154 ILE A N 1
ATOM 1181 C CA . ILE A 1 154 ? -7.172 -6.613 0.717 1.00 92.88 154 ILE A CA 1
ATOM 1182 C C . ILE A 1 154 ? -7.536 -5.176 1.113 1.00 92.88 154 ILE A C 1
ATOM 1184 O O . ILE A 1 154 ? -8.269 -4.961 2.078 1.00 92.88 154 ILE A O 1
ATOM 1188 N N . MET A 1 155 ? -7.054 -4.182 0.362 1.00 93.94 155 MET A N 1
ATOM 1189 C CA . MET A 1 155 ? -7.317 -2.768 0.649 1.00 93.94 155 MET A CA 1
ATOM 1190 C C . MET A 1 155 ? -8.809 -2.428 0.542 1.00 93.94 155 MET A C 1
ATOM 1192 O O . MET A 1 155 ? -9.325 -1.653 1.346 1.00 93.94 155 MET A O 1
ATOM 1196 N N . SER A 1 156 ? -9.503 -3.007 -0.438 1.00 93.81 156 SER A N 1
ATOM 1197 C CA . SER A 1 156 ? -10.943 -2.844 -0.638 1.00 93.81 156 SER A CA 1
ATOM 1198 C C . SER A 1 156 ? -11.737 -3.474 0.509 1.00 93.81 156 SER A C 1
ATOM 1200 O O . SER A 1 156 ? -12.600 -2.810 1.077 1.00 93.81 156 SER A O 1
ATOM 1202 N N . ARG A 1 157 ? -11.387 -4.695 0.936 1.00 93.00 157 ARG A N 1
ATOM 1203 C CA . ARG A 1 157 ? -11.996 -5.355 2.105 1.00 93.00 157 ARG A CA 1
ATOM 1204 C C . ARG A 1 157 ? -11.866 -4.519 3.369 1.00 93.00 157 ARG A C 1
ATOM 1206 O O . ARG A 1 157 ? -12.868 -4.269 4.027 1.00 93.00 157 ARG A O 1
ATOM 1213 N N . ILE A 1 158 ? -10.662 -4.029 3.671 1.00 94.06 158 ILE A N 1
ATOM 1214 C CA . ILE A 1 158 ? -10.432 -3.167 4.840 1.00 94.06 158 ILE A CA 1
ATOM 1215 C C . ILE A 1 158 ? -11.292 -1.900 4.750 1.00 94.06 158 ILE A C 1
ATOM 1217 O O . ILE A 1 158 ? -11.927 -1.529 5.731 1.00 94.06 158 ILE A O 1
ATOM 1221 N N . ARG A 1 159 ? -11.354 -1.257 3.575 1.00 93.75 159 ARG A N 1
ATOM 1222 C CA . ARG A 1 159 ? -12.129 -0.024 3.371 1.00 93.75 159 ARG A CA 1
ATOM 1223 C C . ARG A 1 159 ? -13.645 -0.232 3.487 1.00 93.75 159 ARG A C 1
ATOM 1225 O O . ARG A 1 159 ? -14.324 0.667 3.964 1.00 93.75 159 ARG A O 1
ATOM 1232 N N . HIS A 1 160 ? -14.187 -1.358 3.023 1.00 91.81 160 HIS A N 1
ATOM 1233 C CA . HIS A 1 160 ? -15.642 -1.566 2.961 1.00 91.81 160 HIS A CA 1
ATOM 1234 C C . HIS A 1 160 ? -16.219 -2.337 4.150 1.00 91.81 160 HIS A C 1
ATOM 1236 O O . HIS A 1 160 ? -17.362 -2.090 4.522 1.00 91.81 160 HIS A O 1
ATOM 1242 N N . ASN A 1 161 ? -15.455 -3.250 4.753 1.00 92.75 161 ASN A N 1
ATOM 1243 C CA . ASN A 1 161 ? -15.953 -4.095 5.843 1.00 92.75 161 ASN A CA 1
ATOM 1244 C C . ASN A 1 161 ? -15.792 -3.443 7.223 1.00 92.75 161 ASN A C 1
ATOM 1246 O O . ASN A 1 161 ? -16.351 -3.934 8.199 1.00 92.75 161 ASN A O 1
ATOM 1250 N N . ILE A 1 162 ? -15.035 -2.346 7.317 1.00 92.56 162 ILE A N 1
ATOM 1251 C CA . ILE A 1 162 ? -14.796 -1.617 8.563 1.00 92.56 162 ILE A CA 1
ATOM 1252 C C . ILE A 1 162 ? -15.268 -0.176 8.365 1.00 92.56 162 ILE A C 1
ATOM 1254 O O . ILE A 1 162 ? -14.593 0.621 7.718 1.00 92.56 162 ILE A O 1
ATOM 1258 N N . ALA A 1 163 ? -16.423 0.165 8.936 1.00 89.31 163 ALA A N 1
ATOM 1259 C CA . ALA A 1 163 ? -17.048 1.482 8.767 1.00 89.31 163 ALA A CA 1
ATOM 1260 C C . ALA A 1 163 ? -16.173 2.648 9.268 1.00 89.31 163 ALA A C 1
ATOM 1262 O O . ALA A 1 163 ? -16.264 3.761 8.759 1.00 89.31 163 ALA A O 1
ATOM 1263 N N . ASP A 1 164 ? -15.308 2.391 10.248 1.00 92.25 164 ASP A N 1
ATOM 1264 C CA . ASP A 1 164 ? -14.450 3.396 10.879 1.00 92.25 164 ASP A CA 1
ATOM 1265 C C . ASP A 1 164 ? -13.182 3.715 10.073 1.00 92.25 164 ASP A C 1
ATOM 1267 O O . ASP A 1 164 ? -12.398 4.581 10.470 1.00 92.25 164 ASP A O 1
ATOM 1271 N N . VAL A 1 165 ? -12.941 3.009 8.963 1.00 94.38 165 VAL A N 1
ATOM 1272 C CA . VAL A 1 165 ? -11.787 3.255 8.096 1.00 94.38 165 VAL A CA 1
ATOM 1273 C C . VAL A 1 165 ? -12.030 4.505 7.260 1.00 94.38 165 VAL A C 1
ATOM 1275 O O . VAL A 1 165 ? -12.932 4.574 6.433 1.00 94.38 165 VAL A O 1
ATOM 1278 N N . ILE A 1 166 ? -11.157 5.489 7.451 1.00 93.12 166 ILE A N 1
ATOM 1279 C CA . ILE A 1 166 ? -11.151 6.749 6.710 1.00 93.12 166 ILE A CA 1
ATOM 1280 C C . ILE A 1 166 ? -10.468 6.534 5.360 1.00 93.12 166 ILE A C 1
ATOM 1282 O O . ILE A 1 166 ? -10.961 6.975 4.324 1.00 93.12 166 ILE A O 1
ATOM 1286 N N . ASP A 1 167 ? -9.305 5.877 5.366 1.00 93.75 167 ASP A N 1
ATOM 1287 C CA . ASP A 1 167 ? -8.530 5.665 4.150 1.00 93.75 167 ASP A CA 1
ATOM 1288 C C . ASP A 1 167 ? -7.547 4.495 4.263 1.00 93.75 167 ASP A C 1
ATOM 1290 O O . ASP A 1 167 ? -7.039 4.186 5.340 1.00 93.75 167 ASP A O 1
ATOM 1294 N N . VAL A 1 168 ? -7.245 3.882 3.118 1.00 94.62 168 VAL A N 1
ATOM 1295 C CA . VAL A 1 168 ? -6.262 2.806 2.965 1.00 94.62 168 VAL A CA 1
ATOM 1296 C C . VAL A 1 168 ? -5.445 3.074 1.716 1.00 94.62 168 VAL A C 1
ATOM 1298 O O . VAL A 1 168 ? -5.976 3.085 0.600 1.00 94.62 168 VAL A O 1
ATOM 1301 N N . TYR A 1 169 ? -4.145 3.260 1.883 1.00 92.38 169 TYR A N 1
ATOM 1302 C CA . TYR A 1 169 ? -3.259 3.572 0.773 1.00 92.38 169 TYR A CA 1
ATOM 1303 C C . TYR A 1 169 ? -1.884 2.954 0.982 1.00 92.38 169 TYR A C 1
ATOM 1305 O O . TYR A 1 169 ? -1.496 2.570 2.082 1.00 92.38 169 TYR A O 1
ATOM 1313 N N . ARG A 1 170 ? -1.128 2.846 -0.106 1.00 89.69 170 ARG A N 1
ATOM 1314 C CA . ARG A 1 170 ? 0.279 2.475 -0.034 1.00 89.69 170 ARG A CA 1
ATOM 1315 C C . ARG A 1 170 ? 1.105 3.729 0.275 1.00 89.69 170 ARG A C 1
ATOM 1317 O O . ARG A 1 170 ? 1.107 4.639 -0.563 1.00 89.69 170 ARG A O 1
ATOM 1324 N N . PRO A 1 171 ? 1.819 3.792 1.410 1.00 85.31 171 PRO A N 1
ATOM 1325 C CA . PRO A 1 171 ? 2.686 4.921 1.696 1.00 85.31 171 PRO A CA 1
ATOM 1326 C C . PRO A 1 171 ? 3.843 4.963 0.694 1.00 85.31 171 PRO A C 1
ATOM 1328 O O . PRO A 1 171 ? 4.301 3.935 0.182 1.00 85.31 171 PRO A O 1
ATOM 1331 N N . ARG A 1 172 ? 4.320 6.174 0.391 1.00 75.12 172 ARG A N 1
ATOM 1332 C CA . ARG A 1 172 ? 5.612 6.307 -0.281 1.00 75.12 172 ARG A CA 1
ATOM 1333 C C . ARG A 1 172 ? 6.703 6.012 0.750 1.00 75.12 172 ARG A C 1
ATOM 1335 O O . ARG A 1 172 ? 6.593 6.513 1.868 1.00 75.12 172 ARG A O 1
ATOM 1342 N N . PRO A 1 173 ? 7.729 5.235 0.387 1.00 63.75 173 PRO A N 1
ATOM 1343 C CA . PRO A 1 173 ? 8.913 5.060 1.217 1.00 63.75 173 PRO A CA 1
ATOM 1344 C C . PRO A 1 173 ? 9.475 6.426 1.617 1.00 63.75 173 PRO A C 1
ATOM 1346 O O . PRO A 1 173 ? 9.538 7.323 0.770 1.00 63.75 173 PRO A O 1
ATOM 1349 N N . ALA A 1 174 ? 9.803 6.570 2.901 1.00 50.84 174 ALA A N 1
ATOM 1350 C CA . ALA A 1 174 ? 10.433 7.768 3.450 1.00 50.84 174 ALA A CA 1
ATOM 1351 C C . ALA A 1 174 ? 11.854 7.960 2.900 1.00 50.84 174 ALA A C 1
ATOM 1353 O O . ALA A 1 174 ? 12.532 6.938 2.633 1.00 50.84 174 ALA A O 1
#

pLDDT: mean 79.77, std 17.38, range [37.59, 95.12]

Radius of gyration: 25.08 Å; chains: 1; bounding box: 50×67×83 Å